Protein AF-A0A9E2QLH7-F1 (afdb_monomer)

Foldseek 3Di:
DVVLCVQLVPDDDLVSVL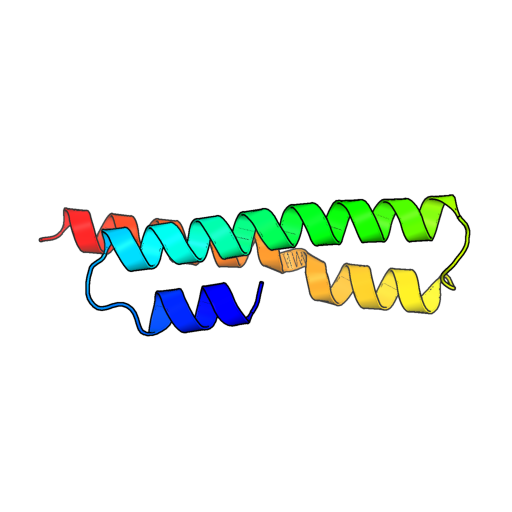VSLVVVLVVLVVVVVVLVVCVVVVVDDPVRNVVVCVVSVCVNVVSVVSNVVSVVVVVVD

Mean predicted aligned error: 2.78 Å

Nearest PDB structures (foldseek):
  6vme-assembly2_F  TM=8.416E-01  e=7.372E-01  Homo sapiens
  6vme-assembly4_H  TM=8.515E-01  e=9.424E-01  Homo sapiens
  2f6m-assembly1_A  TM=8.356E-01  e=1.281E+00  Saccharomyces cerevisiae
  6vme-assembly3_L  TM=8.078E-01  e=3.421E+00  Homo sapiens
  2p22-assembly1_B  TM=8.969E-01  e=7.147E+00  Saccharomyces cerevisiae

Structure (mmCIF, N/CA/C/O backbone):
data_AF-A0A9E2QLH7-F1
#
_entry.id   AF-A0A9E2QLH7-F1
#
loop_
_atom_site.group_PDB
_atom_site.id
_atom_site.type_symbol
_atom_site.label_atom_id
_atom_site.label_alt_id
_atom_site.label_comp_id
_atom_site.label_asym_id
_atom_site.label_entity_id
_atom_site.label_seq_id
_atom_site.pdbx_PDB_ins_code
_atom_site.Cartn_x
_atom_site.Cartn_y
_atom_site.Cartn_z
_atom_site.occupancy
_atom_site.B_iso_or_equiv
_atom_site.auth_seq_id
_atom_site.auth_comp_id
_atom_site.auth_asym_id
_atom_site.auth_atom_id
_atom_site.pdbx_PDB_model_num
ATOM 1 N N . MET A 1 1 ? -0.506 -7.143 -0.884 1.00 88.81 1 MET A N 1
ATOM 2 C CA . MET A 1 1 ? -1.222 -5.875 -0.589 1.00 88.81 1 MET A CA 1
ATOM 3 C C . MET A 1 1 ? -2.738 -6.037 -0.649 1.00 88.81 1 MET A C 1
ATOM 5 O O . MET A 1 1 ? -3.351 -5.902 0.396 1.00 88.81 1 MET A O 1
ATOM 9 N N . ALA A 1 2 ? -3.342 -6.322 -1.813 1.00 94.69 2 ALA A N 1
ATOM 10 C CA . ALA A 1 2 ? -4.805 -6.401 -1.954 1.00 94.69 2 ALA A CA 1
ATOM 11 C C . ALA A 1 2 ? -5.461 -7.434 -1.016 1.00 94.69 2 ALA A C 1
ATOM 13 O O . ALA A 1 2 ? -6.451 -7.111 -0.369 1.00 94.69 2 ALA A O 1
ATOM 14 N N . ALA A 1 3 ? -4.854 -8.618 -0.861 1.00 97.62 3 ALA A N 1
ATOM 15 C CA . ALA A 1 3 ? -5.304 -9.638 0.091 1.00 97.62 3 ALA A CA 1
ATOM 16 C C . ALA A 1 3 ? -5.415 -9.088 1.526 1.00 97.62 3 ALA A C 1
ATOM 18 O O . ALA A 1 3 ? -6.493 -9.120 2.101 1.00 97.62 3 ALA A O 1
ATOM 19 N N . ASN A 1 4 ? -4.361 -8.441 2.037 1.00 97.88 4 ASN A N 1
ATOM 20 C CA . ASN A 1 4 ? -4.371 -7.814 3.365 1.00 97.88 4 ASN A CA 1
ATOM 21 C C . ASN A 1 4 ? -5.452 -6.719 3.510 1.00 97.88 4 ASN A C 1
ATOM 23 O O . ASN A 1 4 ? -5.953 -6.484 4.605 1.00 97.88 4 ASN A O 1
ATOM 27 N N . ILE A 1 5 ? -5.819 -6.013 2.432 1.00 97.44 5 ILE A N 1
ATOM 28 C CA . ILE A 1 5 ? -6.939 -5.054 2.472 1.00 97.44 5 ILE A CA 1
ATOM 29 C C . ILE A 1 5 ? -8.265 -5.809 2.620 1.00 97.44 5 ILE A C 1
ATOM 31 O O . ILE A 1 5 ? -9.079 -5.434 3.460 1.00 97.44 5 ILE A O 1
ATOM 35 N N . ALA A 1 6 ? -8.470 -6.878 1.847 1.00 97.81 6 ALA A N 1
ATOM 36 C CA . ALA A 1 6 ? -9.670 -7.707 1.928 1.00 97.81 6 ALA A CA 1
ATOM 37 C C . ALA A 1 6 ? -9.808 -8.399 3.297 1.00 97.81 6 ALA A C 1
ATOM 39 O O . ALA A 1 6 ? -10.884 -8.372 3.890 1.00 97.81 6 ALA A O 1
ATOM 40 N N . GLU A 1 7 ? -8.714 -8.935 3.844 1.00 97.75 7 GLU A N 1
ATOM 41 C CA . GLU A 1 7 ? -8.682 -9.529 5.185 1.00 97.75 7 GLU A CA 1
ATOM 42 C C . GLU A 1 7 ? -9.027 -8.501 6.265 1.00 97.75 7 GLU A C 1
ATOM 44 O O . GLU A 1 7 ? -9.835 -8.773 7.149 1.00 97.75 7 GLU A O 1
ATOM 49 N N . GLY A 1 8 ? -8.474 -7.286 6.169 1.00 97.19 8 GLY A N 1
ATOM 50 C CA . GLY A 1 8 ? -8.812 -6.207 7.093 1.00 97.19 8 GLY A CA 1
ATOM 51 C C . GLY A 1 8 ? -10.282 -5.801 7.007 1.00 97.19 8 GLY A C 1
ATOM 52 O O . GLY A 1 8 ? -10.922 -5.609 8.041 1.00 97.19 8 GLY A O 1
ATOM 53 N N . TYR A 1 9 ? -10.822 -5.714 5.789 1.00 96.69 9 TYR A N 1
ATOM 54 C CA . TYR A 1 9 ? -12.228 -5.391 5.546 1.00 96.69 9 TYR A CA 1
ATOM 55 C C . TYR A 1 9 ? -13.180 -6.444 6.133 1.00 96.69 9 TYR A C 1
ATOM 57 O O . TYR A 1 9 ? -14.221 -6.082 6.675 1.00 96.69 9 TYR A O 1
ATOM 65 N N . GLY A 1 10 ? -12.812 -7.726 6.061 1.00 96.75 10 GLY A N 1
ATOM 66 C CA . GLY A 1 10 ? -13.590 -8.836 6.618 1.00 96.75 10 GLY A CA 1
ATOM 67 C C . GLY A 1 10 ? -13.370 -9.102 8.112 1.00 96.75 10 GLY A C 1
ATOM 68 O O . GLY A 1 10 ? -14.074 -9.932 8.685 1.00 96.75 10 GLY A O 1
ATOM 69 N N . ALA A 1 11 ? -12.406 -8.442 8.758 1.00 97.06 11 ALA A N 1
ATOM 70 C CA . ALA A 1 11 ? -12.088 -8.704 10.158 1.00 97.06 11 ALA A CA 1
ATOM 71 C C . ALA A 1 11 ? -13.152 -8.130 11.111 1.00 97.06 11 ALA A C 1
ATOM 73 O O . ALA A 1 11 ? -13.618 -7.003 10.952 1.00 97.06 11 ALA A O 1
ATOM 74 N N . PHE A 1 12 ? -13.497 -8.900 12.148 1.00 95.19 12 PHE A N 1
ATOM 75 C CA . PHE A 1 12 ? -14.533 -8.526 13.118 1.00 95.19 12 PHE A CA 1
ATOM 76 C C . PHE A 1 12 ? -14.060 -7.469 14.130 1.00 95.19 12 PHE A C 1
ATOM 78 O O . PHE A 1 12 ? -14.803 -6.552 14.485 1.00 95.19 12 PHE A O 1
ATOM 85 N N . PHE A 1 13 ? -12.818 -7.579 14.612 1.00 96.75 13 PHE A N 1
ATOM 86 C CA . PHE A 1 13 ? -12.280 -6.683 15.633 1.00 96.75 13 PHE A CA 1
ATOM 87 C C . PHE A 1 13 ? -11.484 -5.531 15.020 1.00 96.75 13 PHE A C 1
ATOM 89 O O . PHE A 1 13 ? -10.620 -5.734 14.170 1.00 96.75 13 PHE A O 1
ATOM 96 N N . PHE A 1 14 ? -11.671 -4.317 15.550 1.00 97.25 14 PHE A N 1
ATOM 97 C CA . PHE A 1 14 ? -10.962 -3.124 15.069 1.00 97.25 14 PHE A CA 1
ATOM 98 C C . PHE A 1 14 ? -9.433 -3.265 15.083 1.00 97.25 14 PHE A C 1
ATOM 100 O O . PHE A 1 14 ? -8.762 -2.757 14.186 1.00 97.25 14 PHE A O 1
ATOM 107 N N . ASN A 1 15 ? -8.870 -3.930 16.099 1.00 97.25 15 ASN A N 1
ATOM 108 C CA . ASN A 1 15 ? -7.422 -4.134 16.191 1.00 97.25 15 ASN A CA 1
ATOM 109 C C . ASN A 1 15 ? -6.907 -5.052 15.074 1.00 97.25 15 ASN A C 1
ATOM 111 O O . ASN A 1 15 ? -5.851 -4.767 14.509 1.00 97.25 15 ASN A O 1
ATOM 115 N N . ASP A 1 16 ? -7.667 -6.090 14.718 1.00 97.50 16 ASP A N 1
ATOM 116 C CA . ASP A 1 16 ? -7.315 -7.002 13.630 1.00 97.50 16 ASP A CA 1
ATOM 117 C C . ASP A 1 16 ? -7.427 -6.300 12.280 1.00 97.50 16 ASP A C 1
ATOM 119 O O . ASP A 1 16 ? -6.470 -6.323 11.507 1.00 97.50 16 ASP A O 1
ATOM 123 N N . THR A 1 17 ? -8.519 -5.564 12.037 1.00 98.06 17 THR A N 1
ATOM 124 C CA . THR A 1 17 ? -8.667 -4.718 10.842 1.00 98.06 17 THR A CA 1
ATOM 125 C C . THR A 1 17 ? -7.469 -3.779 10.667 1.00 98.06 17 THR A C 1
ATOM 127 O O . THR A 1 17 ? -6.869 -3.709 9.593 1.00 98.06 17 THR A O 1
ATOM 130 N N . ILE A 1 18 ? -7.076 -3.065 11.731 1.00 98.25 18 ILE A N 1
ATOM 131 C CA . ILE A 1 18 ? -5.928 -2.147 11.700 1.00 98.25 18 ILE A CA 1
ATOM 132 C C . ILE A 1 18 ? -4.624 -2.906 11.421 1.00 98.25 18 ILE A C 1
ATOM 134 O O . ILE A 1 18 ? -3.795 -2.421 10.646 1.00 98.25 18 ILE A O 1
ATOM 138 N N . ARG A 1 19 ? -4.430 -4.087 12.022 1.00 98.38 19 ARG A N 1
ATOM 139 C CA . ARG A 1 19 ? -3.241 -4.924 11.808 1.00 98.38 19 ARG A CA 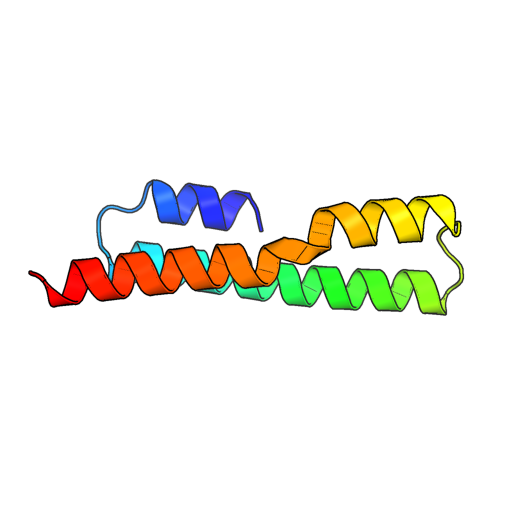1
ATOM 140 C C . ARG A 1 19 ? -3.109 -5.337 10.342 1.00 98.38 19 ARG A C 1
ATOM 142 O O . ARG A 1 19 ? -2.045 -5.146 9.756 1.00 98.38 19 ARG A O 1
ATOM 149 N N . PHE A 1 20 ? -4.192 -5.808 9.732 1.00 98.44 20 PHE A N 1
ATOM 150 C CA . PHE A 1 20 ? -4.220 -6.166 8.315 1.00 98.44 20 PHE A CA 1
ATOM 151 C C . PHE A 1 20 ? -3.942 -4.965 7.401 1.00 98.44 20 PHE A C 1
ATOM 153 O O . PHE A 1 20 ? -3.111 -5.055 6.497 1.00 98.44 20 PHE A O 1
ATOM 160 N N . TYR A 1 21 ? -4.511 -3.789 7.682 1.00 98.44 21 TYR A N 1
ATOM 161 C CA . TYR A 1 21 ? -4.176 -2.578 6.921 1.00 98.44 21 TYR A CA 1
ATOM 162 C C . TYR A 1 21 ? -2.712 -2.140 7.097 1.00 98.44 21 TYR A C 1
ATOM 164 O O . TYR A 1 21 ? -2.099 -1.638 6.152 1.00 98.44 21 TYR A O 1
ATOM 172 N N . HIS A 1 22 ? -2.097 -2.377 8.260 1.00 98.38 22 HIS A N 1
ATOM 173 C CA . HIS A 1 22 ? -0.654 -2.187 8.426 1.00 98.38 22 HIS A CA 1
ATOM 174 C C . HIS A 1 22 ? 0.171 -3.171 7.587 1.00 98.38 22 HIS A C 1
ATOM 176 O O . HIS A 1 22 ? 1.178 -2.755 7.006 1.00 98.38 22 HIS A O 1
ATOM 182 N N . TYR A 1 23 ? -0.255 -4.431 7.460 1.00 98.38 23 TYR A N 1
ATOM 183 C CA . TYR A 1 23 ? 0.375 -5.389 6.545 1.00 98.38 23 TYR A CA 1
ATOM 184 C C . TYR A 1 23 ? 0.201 -4.987 5.081 1.00 98.38 23 TYR A C 1
ATOM 186 O O . TYR A 1 23 ? 1.162 -5.044 4.317 1.00 98.38 23 TYR A O 1
ATOM 194 N N . ALA A 1 24 ? -0.979 -4.501 4.681 1.00 97.94 24 ALA A N 1
ATOM 195 C CA . ALA A 1 24 ? -1.199 -3.953 3.343 1.00 97.94 24 ALA A CA 1
ATOM 196 C C . ALA A 1 24 ? -0.219 -2.813 3.038 1.00 97.94 24 ALA A C 1
ATOM 198 O O . ALA A 1 24 ? 0.419 -2.815 1.984 1.00 97.94 24 ALA A O 1
ATOM 199 N N . ARG A 1 25 ? -0.043 -1.889 3.995 1.00 97.38 25 ARG A N 1
ATOM 200 C CA . ARG A 1 25 ? 0.923 -0.792 3.887 1.00 97.38 25 ARG A CA 1
ATOM 201 C C . ARG A 1 25 ? 2.353 -1.309 3.745 1.00 97.38 25 ARG A C 1
ATOM 203 O O . ARG A 1 25 ? 3.070 -0.822 2.882 1.00 97.38 25 ARG A O 1
ATOM 210 N N . ARG A 1 26 ? 2.768 -2.292 4.552 1.00 97.88 26 A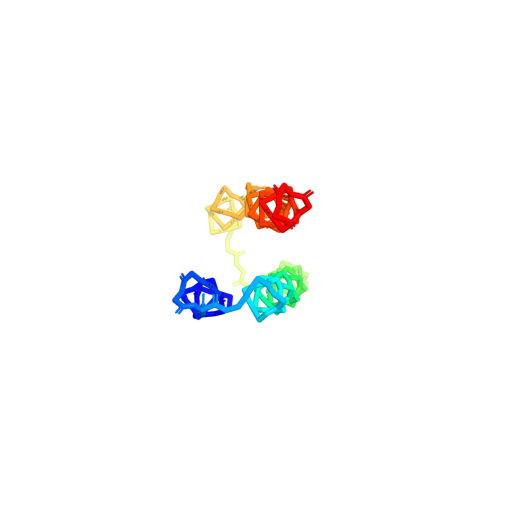RG A N 1
ATOM 211 C CA . ARG A 1 26 ? 4.119 -2.877 4.472 1.00 97.88 26 ARG A CA 1
ATOM 212 C C . ARG A 1 26 ? 4.388 -3.478 3.089 1.00 97.88 26 ARG A C 1
ATOM 214 O O . ARG A 1 26 ? 5.373 -3.105 2.464 1.00 97.88 26 ARG A O 1
ATOM 221 N N . SER A 1 27 ? 3.463 -4.287 2.569 1.00 97.75 27 SER A N 1
ATOM 222 C CA . SER A 1 27 ? 3.593 -4.860 1.224 1.00 97.75 27 SER A CA 1
ATOM 223 C C . SER A 1 27 ? 3.643 -3.804 0.113 1.00 97.75 27 SER A C 1
ATOM 225 O O . SER A 1 27 ? 4.284 -4.025 -0.908 1.00 97.75 27 SER A O 1
ATOM 227 N N . LEU A 1 28 ? 2.970 -2.657 0.276 1.00 96.44 28 LEU A N 1
ATOM 228 C CA . LEU A 1 28 ? 3.072 -1.552 -0.684 1.00 96.44 28 LEU A CA 1
ATOM 229 C C . LEU A 1 28 ? 4.484 -0.953 -0.710 1.00 96.44 28 LEU A C 1
ATOM 231 O O . LEU A 1 28 ? 5.006 -0.666 -1.783 1.00 96.44 28 LEU A O 1
ATOM 235 N N . PHE A 1 29 ? 5.110 -0.773 0.456 1.00 95.94 29 PHE A N 1
ATOM 236 C CA . PHE A 1 29 ? 6.489 -0.285 0.530 1.00 95.94 29 PHE A CA 1
ATOM 237 C C . PHE A 1 29 ? 7.480 -1.278 -0.082 1.00 95.94 29 PHE A C 1
ATOM 239 O O . PHE A 1 29 ? 8.355 -0.859 -0.832 1.00 95.94 29 PHE A O 1
ATOM 246 N N . GLU A 1 30 ? 7.293 -2.578 0.146 1.00 97.81 30 GLU A N 1
ATOM 247 C CA . GLU A 1 30 ? 8.078 -3.625 -0.524 1.00 97.81 30 GLU A CA 1
ATOM 248 C C . GLU A 1 30 ? 7.895 -3.570 -2.049 1.00 97.81 30 GLU A C 1
ATOM 250 O O . GLU A 1 30 ? 8.866 -3.573 -2.797 1.00 97.81 30 GLU A O 1
ATOM 255 N N . SER A 1 31 ? 6.657 -3.428 -2.536 1.00 96.25 31 SER A N 1
ATOM 256 C CA . SER A 1 31 ? 6.387 -3.269 -3.972 1.00 96.25 31 SER A CA 1
ATOM 257 C C . SER A 1 31 ? 7.015 -2.001 -4.563 1.00 96.25 31 SER A C 1
ATOM 259 O O . SER A 1 31 ? 7.399 -2.002 -5.731 1.00 96.25 31 SER A O 1
ATOM 261 N N . ASN A 1 32 ? 7.114 -0.918 -3.788 1.00 95.69 32 ASN A N 1
ATOM 262 C CA . ASN A 1 32 ? 7.791 0.303 -4.218 1.00 95.69 32 ASN A CA 1
ATOM 263 C C . ASN A 1 32 ? 9.302 0.109 -4.341 1.00 95.69 32 ASN A C 1
ATOM 265 O O . ASN A 1 32 ? 9.876 0.605 -5.304 1.00 95.69 32 ASN A O 1
ATOM 269 N N . ASP A 1 33 ? 9.919 -0.618 -3.409 1.00 97.31 33 ASP A N 1
ATOM 270 C CA . ASP A 1 33 ? 11.337 -0.978 -3.480 1.00 97.31 33 ASP A CA 1
ATOM 271 C C . ASP A 1 33 ? 11.633 -1.820 -4.730 1.00 97.31 33 ASP A C 1
ATOM 273 O O . ASP A 1 33 ? 12.530 -1.485 -5.503 1.00 97.31 33 ASP A O 1
ATOM 277 N N . TRP A 1 34 ? 10.809 -2.837 -5.006 1.00 97.44 34 TRP A N 1
ATOM 278 C CA . TRP A 1 34 ? 10.920 -3.618 -6.241 1.00 97.44 34 TRP A CA 1
ATOM 279 C C . TRP A 1 34 ? 10.778 -2.757 -7.493 1.00 97.44 34 TRP A C 1
ATOM 281 O O . TRP A 1 34 ? 11.558 -2.906 -8.428 1.00 97.44 34 TRP A O 1
ATOM 291 N N . PHE A 1 35 ? 9.835 -1.815 -7.504 1.00 97.00 35 PHE A N 1
ATOM 292 C CA . PHE A 1 35 ? 9.667 -0.908 -8.634 1.00 97.00 35 PHE A CA 1
ATOM 293 C C . PHE A 1 35 ? 10.888 -0.002 -8.854 1.00 97.00 35 PHE A C 1
ATOM 295 O O . PHE A 1 35 ? 11.353 0.137 -9.985 1.00 97.00 35 PHE A O 1
ATOM 302 N N . SER A 1 36 ? 11.451 0.581 -7.792 1.00 96.75 36 SER A N 1
ATOM 303 C CA . SER A 1 36 ? 12.688 1.368 -7.897 1.00 96.75 36 SER A CA 1
ATOM 304 C C . SER A 1 36 ? 13.826 0.521 -8.462 1.00 96.75 36 SER A C 1
ATOM 306 O O . SER A 1 36 ? 14.491 0.925 -9.409 1.00 96.75 36 SER A O 1
ATOM 308 N N . LYS A 1 37 ? 13.964 -0.713 -7.971 1.00 97.88 37 LYS A N 1
ATOM 309 C CA . LYS A 1 37 ? 14.942 -1.690 -8.455 1.00 97.88 37 LYS A CA 1
ATOM 310 C C . LYS A 1 37 ? 14.759 -2.067 -9.925 1.00 97.88 37 LYS A C 1
ATOM 312 O O . LYS A 1 37 ? 15.758 -2.308 -10.598 1.00 97.88 37 LYS A O 1
ATOM 317 N N . THR A 1 38 ? 13.523 -2.151 -10.421 1.00 97.75 38 THR A N 1
ATOM 318 C CA . THR A 1 38 ? 13.266 -2.387 -11.852 1.00 97.75 38 THR A CA 1
ATOM 319 C C . THR A 1 38 ? 13.641 -1.187 -12.712 1.00 97.75 38 THR A C 1
ATOM 321 O O . THR A 1 38 ? 14.154 -1.386 -13.806 1.00 97.75 38 THR A O 1
ATOM 324 N N . MET A 1 39 ? 13.450 0.037 -12.203 1.00 96.69 39 MET A N 1
ATOM 325 C CA . MET A 1 39 ? 13.880 1.257 -12.890 1.00 96.69 39 MET A CA 1
ATOM 326 C C . MET A 1 39 ? 15.407 1.376 -12.935 1.00 96.69 39 MET A C 1
ATOM 328 O O . MET A 1 39 ? 15.954 1.662 -13.984 1.00 96.69 39 MET A O 1
ATOM 332 N N . GLU A 1 40 ? 16.104 1.108 -11.827 1.00 97.44 40 GLU A N 1
ATOM 333 C CA . GLU A 1 40 ? 17.579 1.143 -11.761 1.00 97.44 40 GLU A CA 1
ATOM 334 C C . GLU A 1 40 ? 18.266 0.130 -12.686 1.00 97.44 40 GLU A C 1
ATOM 336 O O . GLU A 1 40 ? 19.442 0.273 -13.003 1.00 97.44 40 GLU A O 1
ATOM 341 N N . ARG A 1 41 ? 17.550 -0.931 -13.062 1.00 97.94 41 ARG A N 1
ATOM 342 C CA . ARG A 1 41 ? 18.039 -2.007 -13.931 1.00 97.94 41 ARG A CA 1
ATOM 343 C C . ARG A 1 41 ? 17.537 -1.870 -15.372 1.00 97.94 41 ARG A C 1
ATOM 345 O O . ARG A 1 41 ? 17.714 -2.813 -16.136 1.00 97.94 41 ARG A O 1
ATOM 352 N N . ASP A 1 42 ? 16.859 -0.767 -15.700 1.00 97.19 42 ASP A N 1
ATOM 353 C CA . ASP A 1 42 ? 16.240 -0.513 -17.007 1.00 97.19 42 ASP A CA 1
ATOM 354 C C . ASP A 1 42 ? 15.358 -1.679 -17.506 1.00 97.19 42 ASP A C 1
ATOM 356 O O . ASP A 1 42 ? 15.330 -2.018 -18.686 1.00 97.19 42 ASP A O 1
ATOM 360 N N . LEU A 1 43 ? 14.619 -2.323 -16.590 1.00 98.00 43 LEU A N 1
ATOM 361 C CA . LEU A 1 43 ? 13.781 -3.496 -16.897 1.00 98.00 43 LEU A CA 1
ATOM 362 C C . LEU A 1 43 ? 12.380 -3.136 -17.408 1.00 98.00 43 LEU A C 1
ATOM 364 O O . LEU A 1 43 ? 11.584 -4.033 -17.676 1.00 98.00 43 LEU A O 1
ATOM 368 N N . LEU A 1 44 ? 12.054 -1.846 -17.475 1.00 97.25 44 LEU A N 1
ATOM 369 C CA . LEU A 1 44 ? 10.741 -1.332 -17.854 1.00 97.25 44 LEU A CA 1
ATOM 370 C C . LEU A 1 44 ? 10.908 -0.158 -18.813 1.00 97.25 44 LEU A C 1
ATOM 372 O O . LEU A 1 44 ? 11.773 0.695 -18.621 1.00 97.25 44 LEU A O 1
ATOM 376 N N . SER A 1 45 ? 10.023 -0.077 -19.797 1.00 97.62 45 SER A N 1
ATOM 377 C CA . SER A 1 45 ? 9.884 1.094 -20.659 1.00 97.62 45 SER A CA 1
ATOM 378 C C . SER A 1 45 ? 9.335 2.304 -19.893 1.00 97.62 45 S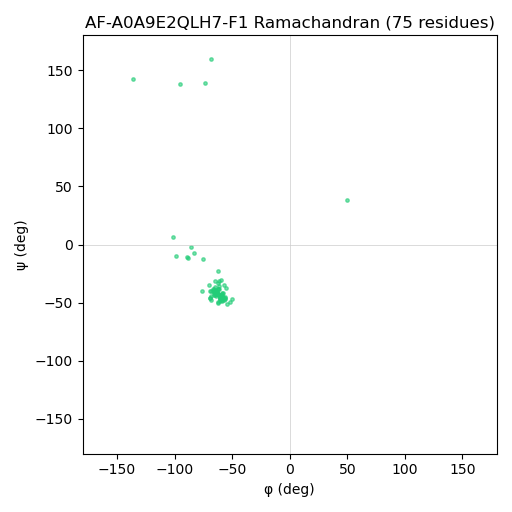ER A C 1
ATOM 380 O O . SER A 1 45 ? 8.667 2.177 -18.861 1.00 97.62 45 SER A O 1
ATOM 382 N N . GLU A 1 46 ? 9.544 3.507 -20.433 1.00 96.88 46 GLU A N 1
ATOM 383 C CA . GLU A 1 46 ? 8.973 4.736 -19.866 1.00 96.88 46 GLU A CA 1
ATOM 384 C C . GLU A 1 46 ? 7.440 4.683 -19.763 1.00 96.88 46 GLU A C 1
ATOM 386 O O . G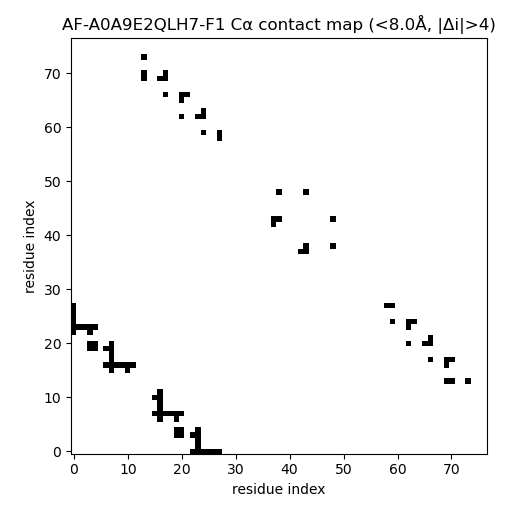LU A 1 46 ? 6.859 5.186 -18.796 1.00 96.88 46 GLU A O 1
ATOM 391 N N . GLU A 1 47 ? 6.775 4.034 -20.725 1.00 97.62 47 GLU A N 1
ATOM 392 C CA . GLU A 1 47 ? 5.321 3.867 -20.722 1.00 97.62 47 GLU A CA 1
ATOM 393 C C . GLU A 1 47 ? 4.857 2.976 -19.558 1.00 97.62 47 GLU A C 1
ATOM 395 O O . GLU A 1 47 ? 3.900 3.317 -18.856 1.00 97.62 47 GLU A O 1
ATOM 400 N N . GLU A 1 48 ? 5.551 1.865 -19.301 1.00 97.69 48 GLU A N 1
ATOM 401 C CA . GLU A 1 48 ? 5.271 0.980 -18.163 1.00 97.69 48 GLU A CA 1
ATOM 402 C C . GLU A 1 48 ? 5.533 1.683 -16.829 1.00 97.69 48 GLU A C 1
ATOM 404 O O . GLU A 1 48 ? 4.701 1.625 -15.918 1.00 97.69 48 GLU A O 1
ATOM 409 N N . ILE A 1 49 ? 6.645 2.419 -16.726 1.00 97.50 49 ILE A N 1
ATOM 410 C CA . ILE A 1 49 ? 6.981 3.229 -15.549 1.00 97.50 49 ILE A CA 1
ATOM 411 C C . ILE A 1 49 ? 5.870 4.243 -15.269 1.00 97.50 49 ILE A C 1
ATOM 413 O O . ILE A 1 49 ? 5.443 4.387 -14.118 1.00 97.50 49 ILE A O 1
ATOM 417 N N . LYS A 1 50 ? 5.378 4.934 -16.304 1.00 97.25 50 LYS A N 1
ATOM 418 C CA . LYS A 1 50 ? 4.288 5.905 -16.179 1.00 97.25 50 LYS A CA 1
ATOM 419 C C . LYS A 1 50 ? 3.000 5.239 -15.696 1.00 97.25 50 LYS A C 1
ATOM 421 O O . LYS A 1 50 ? 2.445 5.687 -14.692 1.00 97.25 50 LYS A O 1
ATOM 426 N N . LYS A 1 51 ? 2.573 4.142 -16.331 1.00 96.69 51 LYS A N 1
ATOM 427 C CA . LYS A 1 51 ? 1.369 3.385 -15.935 1.00 96.69 51 LYS A CA 1
ATOM 428 C C . LYS A 1 51 ? 1.443 2.931 -14.477 1.00 96.69 51 LYS A C 1
ATOM 430 O O . LYS A 1 51 ? 0.502 3.134 -13.712 1.00 96.69 51 LYS A O 1
ATOM 435 N N . ILE A 1 52 ? 2.577 2.371 -14.054 1.00 95.75 52 ILE A N 1
ATOM 436 C CA . ILE A 1 52 ? 2.753 1.896 -12.675 1.00 95.75 52 ILE A CA 1
ATOM 437 C C . ILE A 1 52 ? 2.739 3.065 -11.681 1.00 95.75 52 ILE A C 1
ATOM 439 O O . ILE A 1 52 ? 2.134 2.953 -10.611 1.00 95.75 52 ILE A O 1
ATOM 443 N N . ARG A 1 53 ? 3.367 4.202 -12.016 1.00 95.75 53 ARG A N 1
ATOM 444 C CA . ARG A 1 53 ? 3.330 5.419 -11.186 1.00 95.75 53 ARG A CA 1
ATOM 445 C C . ARG A 1 53 ? 1.914 5.954 -11.012 1.00 95.75 53 ARG A C 1
ATOM 447 O O . ARG A 1 53 ? 1.561 6.313 -9.892 1.00 95.75 53 ARG A O 1
ATOM 454 N N .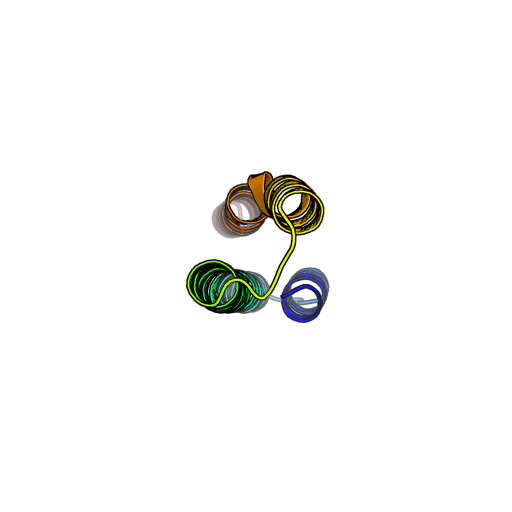 GLU A 1 54 ? 1.124 5.985 -12.081 1.00 95.19 54 GLU A N 1
ATOM 455 C CA . GLU A 1 54 ? -0.272 6.428 -12.041 1.00 95.19 54 GLU A CA 1
ATOM 456 C C . GLU A 1 54 ? -1.115 5.525 -11.136 1.00 95.19 54 GLU A C 1
ATOM 458 O O . GLU A 1 54 ? -1.767 6.020 -10.220 1.00 95.19 54 GLU A O 1
ATOM 463 N N . VAL A 1 55 ? -1.020 4.203 -11.308 1.00 91.19 55 VAL A N 1
ATOM 464 C CA . VAL A 1 55 ? -1.783 3.229 -10.507 1.00 91.19 55 VAL A CA 1
ATOM 465 C C . VAL A 1 55 ? -1.438 3.312 -9.020 1.00 91.19 55 VAL A C 1
ATOM 467 O O . VAL A 1 55 ? -2.314 3.179 -8.164 1.00 91.19 55 VAL A O 1
ATOM 470 N N . LYS A 1 56 ? -0.163 3.525 -8.679 1.00 91.94 56 LYS A N 1
ATOM 471 C CA . LYS A 1 56 ? 0.277 3.486 -7.278 1.00 91.94 56 LYS A CA 1
ATOM 472 C C . LYS A 1 56 ? 0.203 4.820 -6.539 1.00 91.94 56 LYS A C 1
ATOM 474 O O . LYS A 1 56 ? 0.382 4.819 -5.320 1.00 91.94 56 LYS A O 1
ATOM 479 N N . LYS A 1 57 ? -0.029 5.932 -7.245 1.00 92.00 57 LYS A N 1
ATOM 480 C CA . LYS A 1 57 ? 0.070 7.307 -6.726 1.00 92.00 57 LYS A CA 1
ATOM 481 C C . LYS A 1 57 ? -0.691 7.507 -5.413 1.00 92.00 57 LYS A C 1
ATOM 483 O O . LYS A 1 57 ? -0.129 8.029 -4.453 1.00 92.00 57 LYS A O 1
ATOM 488 N N . ASP A 1 58 ? -1.931 7.032 -5.360 1.00 94.06 58 ASP A N 1
ATOM 489 C CA . ASP A 1 58 ? -2.846 7.332 -4.254 1.00 94.06 58 ASP A CA 1
ATOM 490 C C . ASP A 1 58 ? -2.919 6.210 -3.202 1.00 94.06 58 ASP A C 1
ATOM 492 O O . ASP A 1 58 ? -3.438 6.408 -2.100 1.00 94.06 58 ASP A O 1
ATOM 496 N N . LEU A 1 59 ? -2.337 5.038 -3.484 1.00 94.25 59 LEU A N 1
ATOM 497 C CA . LEU A 1 59 ? -2.411 3.865 -2.604 1.00 94.25 59 LEU A CA 1
ATOM 498 C C . LEU A 1 59 ? -1.912 4.119 -1.168 1.00 94.25 59 LEU A C 1
ATOM 500 O O . LEU A 1 59 ? -2.602 3.705 -0.230 1.00 94.25 59 LEU A O 1
ATOM 504 N N . PRO A 1 60 ? -0.766 4.797 -0.926 1.00 94.19 60 PRO A N 1
ATOM 505 C CA . PRO A 1 60 ? -0.306 5.042 0.441 1.00 94.19 60 PRO A CA 1
ATOM 506 C C . PRO A 1 60 ? -1.290 5.901 1.240 1.00 94.19 60 PRO A C 1
ATOM 508 O O . PRO A 1 60 ? -1.506 5.670 2.434 1.00 94.19 60 PRO A O 1
ATOM 511 N N . PHE A 1 61 ? -1.886 6.895 0.578 1.00 96.25 61 PHE A N 1
ATOM 512 C CA . PHE A 1 61 ? -2.844 7.805 1.187 1.00 96.25 61 PHE A CA 1
ATOM 513 C C . PHE A 1 61 ? -4.146 7.078 1.534 1.00 96.25 61 PHE A C 1
ATOM 515 O O . PHE A 1 61 ? -4.601 7.155 2.678 1.00 96.25 61 PHE A O 1
ATOM 522 N N . GLU A 1 62 ? -4.694 6.300 0.599 1.00 96.56 62 GLU A N 1
ATOM 523 C CA . GLU A 1 62 ? -5.940 5.563 0.815 1.00 96.56 62 GLU A CA 1
ATOM 524 C C . GLU A 1 62 ? -5.804 4.497 1.916 1.00 96.56 62 GLU A C 1
ATOM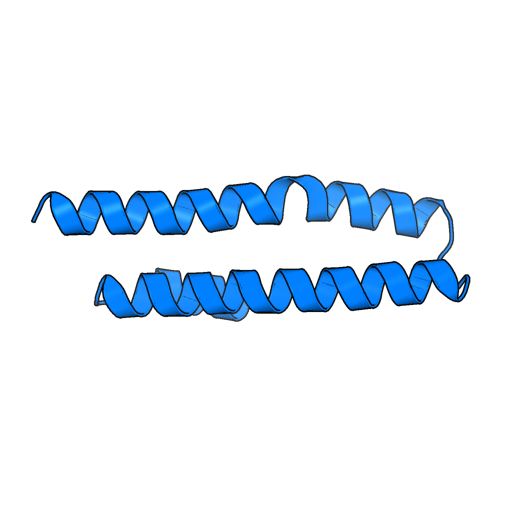 526 O O . GLU A 1 62 ? -6.663 4.408 2.796 1.00 96.56 62 GLU A O 1
ATOM 531 N N . ILE A 1 63 ? -4.684 3.762 1.983 1.00 96.81 63 ILE A N 1
ATOM 532 C CA . ILE A 1 63 ? -4.446 2.808 3.085 1.00 96.81 63 ILE A CA 1
ATOM 533 C C . ILE A 1 63 ? -4.382 3.534 4.440 1.00 96.81 63 ILE A C 1
ATOM 535 O O . ILE A 1 63 ? -4.974 3.087 5.427 1.00 96.81 63 ILE A O 1
ATOM 539 N N . ASN A 1 64 ? -3.705 4.684 4.514 1.00 97.00 64 ASN A N 1
ATOM 540 C CA . ASN A 1 64 ? -3.644 5.467 5.752 1.00 97.00 64 ASN A CA 1
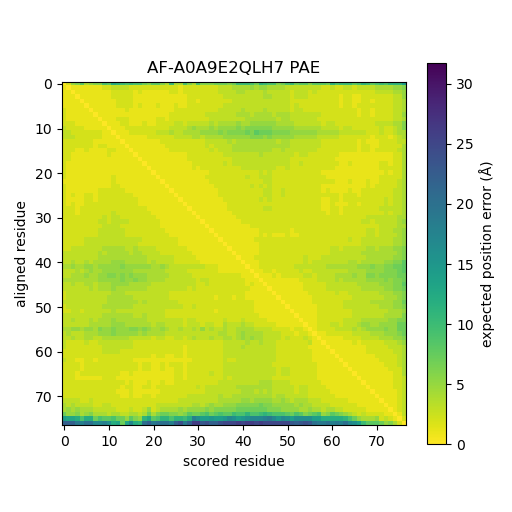ATOM 541 C C . ASN A 1 64 ? -5.022 6.020 6.159 1.00 97.00 64 ASN A C 1
ATOM 543 O O . ASN A 1 64 ? -5.347 6.053 7.350 1.00 97.00 64 ASN A O 1
ATOM 547 N N . LYS A 1 65 ? -5.852 6.413 5.191 1.00 97.88 65 LYS A N 1
ATOM 548 C CA . LYS A 1 65 ? -7.232 6.860 5.417 1.00 97.88 65 LYS A CA 1
ATOM 549 C C . LYS A 1 65 ? -8.101 5.740 5.991 1.00 97.88 65 LYS A C 1
ATOM 551 O O . LYS A 1 65 ? -8.844 5.995 6.941 1.00 97.88 65 LYS A O 1
ATOM 556 N N . LEU A 1 66 ? -7.954 4.504 5.505 1.00 97.56 66 LEU A N 1
ATOM 557 C CA . LEU A 1 66 ? -8.620 3.325 6.076 1.00 97.56 66 LEU A CA 1
ATOM 558 C C . LEU A 1 66 ? -8.214 3.097 7.539 1.00 97.56 66 LEU A C 1
ATOM 560 O O . LEU A 1 66 ? -9.080 2.980 8.406 1.00 97.56 66 LEU A O 1
ATOM 564 N N . ILE A 1 67 ? -6.912 3.129 7.843 1.00 98.06 67 ILE A N 1
ATOM 565 C CA . ILE A 1 67 ? -6.407 2.988 9.221 1.00 98.06 67 ILE A CA 1
ATOM 566 C C . ILE A 1 67 ? -6.988 4.081 10.127 1.00 98.06 67 ILE A C 1
ATOM 568 O O . ILE A 1 67 ? -7.474 3.790 11.223 1.00 98.06 67 ILE A O 1
ATOM 572 N N . LYS A 1 68 ? -6.961 5.344 9.678 1.00 98.19 68 LYS A N 1
ATOM 573 C CA . LYS A 1 68 ? -7.497 6.481 10.440 1.00 98.19 68 LYS A CA 1
ATOM 574 C C . LYS A 1 68 ? -8.991 6.310 10.713 1.00 98.19 68 LYS A C 1
ATOM 576 O O . LYS A 1 68 ? -9.413 6.488 11.852 1.00 98.19 68 LYS A O 1
ATOM 581 N N . ARG A 1 69 ? -9.771 5.909 9.705 1.00 97.50 69 ARG A N 1
ATOM 582 C CA . ARG A 1 69 ? -11.216 5.672 9.831 1.00 97.50 69 ARG A CA 1
ATOM 583 C C . ARG A 1 69 ? -11.527 4.640 10.914 1.00 97.50 69 ARG A C 1
ATOM 585 O O . ARG A 1 69 ? -12.373 4.903 11.765 1.00 97.50 69 ARG A O 1
ATOM 592 N N . VAL A 1 70 ? -10.827 3.507 10.915 1.00 97.25 70 VAL A N 1
ATOM 593 C CA . VAL A 1 70 ? -11.060 2.436 11.897 1.00 97.25 70 VAL A CA 1
ATOM 594 C C . VAL A 1 70 ? -10.643 2.867 13.304 1.00 97.25 70 VAL A C 1
ATOM 596 O O . VAL A 1 70 ? -11.382 2.632 14.257 1.00 97.25 70 VAL A O 1
ATOM 599 N N . LYS A 1 71 ? -9.521 3.587 13.451 1.00 97.06 71 LYS A N 1
ATOM 600 C CA . LYS A 1 71 ? -9.119 4.173 14.744 1.00 97.06 71 LYS A CA 1
ATOM 601 C C . LYS A 1 71 ? -10.169 5.144 15.290 1.00 97.06 71 LYS A C 1
ATOM 603 O O . LYS A 1 71 ? -10.501 5.083 16.468 1.00 97.06 71 LYS A O 1
ATOM 608 N N . THR A 1 72 ? -10.728 6.006 14.441 1.00 97.31 72 THR A N 1
ATOM 609 C CA . THR A 1 72 ? -11.805 6.921 14.844 1.00 97.31 72 THR A CA 1
ATOM 610 C C . THR A 1 72 ? -13.070 6.171 15.260 1.00 97.31 72 THR A C 1
ATOM 612 O O . THR A 1 72 ? -13.696 6.563 16.237 1.00 97.31 72 THR A O 1
ATOM 615 N N . GLN A 1 73 ? -13.449 5.098 14.559 1.00 94.62 73 GLN A N 1
ATOM 616 C CA . GLN A 1 73 ? -14.600 4.270 14.943 1.00 94.62 73 GLN A CA 1
ATOM 617 C C . GLN A 1 73 ? -14.383 3.573 16.287 1.00 94.62 73 GLN A C 1
ATOM 619 O O . GLN A 1 73 ? -15.285 3.580 17.119 1.00 94.62 73 GLN A O 1
ATOM 624 N N . LYS A 1 74 ? -13.179 3.038 16.519 1.00 94.38 74 LYS A N 1
ATOM 625 C CA . LYS A 1 74 ? -12.802 2.419 17.792 1.00 94.38 74 LYS A CA 1
ATOM 626 C C . LYS A 1 74 ? -12.931 3.395 18.965 1.00 94.38 74 LYS A C 1
ATOM 628 O O . LYS A 1 74 ? -13.453 3.001 19.991 1.00 94.38 74 LYS A O 1
ATOM 633 N N . ASN A 1 75 ? -12.497 4.647 18.804 1.00 90.81 75 ASN A N 1
ATOM 634 C CA . ASN A 1 75 ? -12.533 5.657 19.873 1.00 90.81 75 ASN A CA 1
ATOM 635 C C . ASN A 1 75 ? -13.935 6.229 20.159 1.00 90.81 75 ASN A C 1
ATOM 637 O O . ASN A 1 75 ? -14.097 6.967 21.124 1.00 90.81 75 ASN A O 1
ATOM 641 N N . LYS A 1 76 ? -14.922 5.971 19.290 1.00 85.31 76 LYS A N 1
ATOM 642 C CA . LYS A 1 76 ? -16.323 6.377 19.498 1.00 85.31 76 LYS A CA 1
ATOM 643 C C . LYS A 1 76 ? -17.138 5.338 20.278 1.00 85.31 76 LYS A C 1
ATOM 645 O O . LYS A 1 76 ? -18.279 5.629 20.623 1.00 85.31 76 LYS A O 1
ATOM 650 N N . LYS A 1 77 ? -16.589 4.138 20.464 1.00 60.16 77 LYS A N 1
ATOM 651 C CA . LYS A 1 77 ? -17.159 3.042 21.252 1.00 60.16 77 LYS A CA 1
ATOM 652 C C . LYS A 1 77 ? -16.514 3.029 22.629 1.00 60.16 77 LYS A C 1
ATOM 654 O O . LYS A 1 77 ? -17.238 2.657 23.570 1.00 60.16 77 LYS A O 1
#

Secondary structure (DSSP, 8-state):
-HHHHHHHHH-SSHHHHHHHHHHHHHHHHHHHHHHHHHHHTT-S-HHHHHHHHHHHTTHHHHHHHHHHHHHHHHHT-

Solvent-accessible surface area (backbone atoms only — not comparable to full-atom values): 4209 Å² total; per-residue (Å²): 72,70,65,31,44,53,52,17,72,70,41,89,47,66,70,54,20,43,50,25,37,50,50,17,51,50,43,47,53,53,52,48,52,53,48,52,53,34,57,79,63,67,72,59,54,72,69,54,51,49,53,53,50,63,70,51,65,56,50,69,58,54,51,51,49,52,43,51,52,49,52,54,54,57,75,75,108

Radius of gyration: 15.16 Å; Cα contacts (8 Å, |Δi|>4): 50; chains: 1; bounding box: 35×17×42 Å

pLDDT: mean 96.0, std 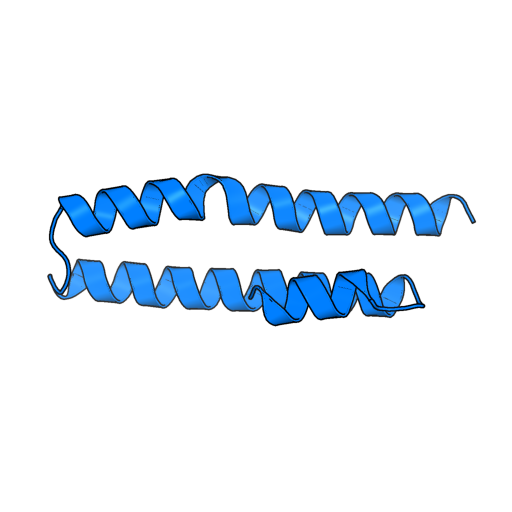4.69, range [60.16, 98.44]

Sequence (77 aa):
MAANIAEGYGAFFFNDTIRFYHYARRSLFESNDWFSKTMERDLLSEEEIKKIREVKKDLPFEINKLIKRVKTQKNKK